Protein AF-A0A7S2M250-F1 (afdb_monomer_lite)

Sequence (179 aa):
SLFAYRSQRGALRALARVLCAAVVVDQVMPMPQECSPWLRVVTPVLNLLTGAFKHRFYPDDKLDAFFRRDRHYMLAVTPHGFFPWGVAMIIIDLLRQGYLPNFLGASVLGALPIAGRLLRLFGYRPATPGEVARCLQKPYPRNVTIIVPGGIKEMFCIRRDVELSAANTRRGFVRLPPG

Secondary structure (DSSP, 8-state):
-HHHHHHHHHHHHHHHHHHHHHHHHHHHSPPP-S--THHHHHHHHHHHHHTTS---PSSTT-HHHH--TTS-EEEE---GGGTTHHHHHHHHHHHHTT---EEEE-GGGGGSTTHHHHHHHTTEEE--HHHHHHHHTPPTTS-EEEE--S-HHHHTT-BTTB---GGGG-S-S--PPP-

Radius of gyration: 19.73 Å; chains: 1; bounding box: 47×40×70 Å

Structure (mmCIF, N/CA/C/O backbone):
data_AF-A0A7S2M250-F1
#
_entry.id   AF-A0A7S2M250-F1
#
loop_
_atom_site.group_PDB
_atom_site.id
_atom_site.type_symbol
_atom_site.label_atom_id
_atom_site.label_alt_id
_atom_site.label_comp_id
_atom_site.label_asym_id
_atom_site.label_entity_id
_atom_site.label_seq_id
_atom_site.pdbx_PDB_ins_code
_atom_site.Cartn_x
_atom_site.Cartn_y
_atom_site.Cartn_z
_atom_site.occupancy
_atom_site.B_iso_or_equiv
_atom_site.auth_seq_id
_atom_site.auth_comp_id
_atom_site.auth_asym_id
_atom_site.auth_atom_id
_atom_site.pdbx_PDB_model_num
ATOM 1 N N . SER A 1 1 ? 19.063 -10.988 -42.009 1.00 62.34 1 SER A N 1
ATOM 2 C CA . SER A 1 1 ? 20.339 -10.341 -42.387 1.00 62.34 1 SER A CA 1
ATOM 3 C C . SER A 1 1 ? 21.189 -10.094 -41.138 1.00 62.34 1 SER A C 1
ATOM 5 O O . SER A 1 1 ? 20.642 -9.770 -40.087 1.00 62.34 1 SER A O 1
ATOM 7 N N . LEU A 1 2 ? 22.520 -10.236 -41.224 1.00 64.81 2 LEU A N 1
ATOM 8 C CA . LEU A 1 2 ? 23.477 -9.973 -40.124 1.00 64.81 2 LEU A CA 1
ATOM 9 C C . LEU A 1 2 ? 23.349 -8.557 -39.520 1.00 64.81 2 LEU A C 1
ATOM 11 O O . LEU A 1 2 ? 23.659 -8.340 -38.349 1.00 64.81 2 LEU A O 1
ATOM 15 N N . PHE A 1 3 ? 22.844 -7.609 -40.311 1.00 63.31 3 PHE A N 1
ATOM 16 C CA . PHE A 1 3 ? 22.608 -6.221 -39.918 1.00 63.31 3 PHE A CA 1
ATOM 17 C C . PHE A 1 3 ? 21.444 -6.069 -38.920 1.00 63.31 3 PHE A C 1
ATOM 19 O O . PHE A 1 3 ? 21.599 -5.409 -37.894 1.00 63.31 3 PHE A O 1
ATOM 26 N N . ALA A 1 4 ? 20.317 -6.756 -39.153 1.00 61.72 4 ALA A N 1
ATOM 27 C CA . ALA A 1 4 ? 19.177 -6.766 -38.228 1.00 61.72 4 ALA A CA 1
ATOM 28 C C . ALA A 1 4 ? 19.551 -7.391 -36.872 1.00 61.72 4 ALA A C 1
ATOM 30 O O . ALA A 1 4 ? 19.176 -6.884 -35.817 1.00 61.72 4 ALA A O 1
ATOM 31 N N . TYR A 1 5 ? 20.386 -8.434 -36.896 1.00 67.00 5 TYR A N 1
ATOM 32 C CA . TYR A 1 5 ? 20.875 -9.105 -35.693 1.00 67.00 5 TYR A CA 1
ATOM 33 C C . TYR A 1 5 ? 21.840 -8.238 -34.861 1.00 67.00 5 TYR A C 1
ATOM 35 O O . TYR A 1 5 ? 21.749 -8.192 -33.632 1.00 67.00 5 TYR A O 1
ATOM 43 N N . ARG A 1 6 ? 22.755 -7.499 -35.511 1.00 67.12 6 ARG A N 1
ATOM 44 C CA . ARG A 1 6 ? 23.644 -6.536 -34.832 1.00 67.12 6 ARG A CA 1
ATOM 45 C C . ARG A 1 6 ? 22.872 -5.352 -34.242 1.00 67.12 6 ARG A C 1
ATOM 47 O O . ARG A 1 6 ? 23.166 -4.959 -33.114 1.00 67.12 6 ARG A O 1
ATOM 54 N N . SER A 1 7 ? 21.871 -4.838 -34.960 1.00 76.81 7 SER A N 1
ATOM 55 C CA . SER A 1 7 ? 20.992 -3.766 -34.476 1.00 76.81 7 SER A CA 1
ATOM 56 C C . SER A 1 7 ? 20.178 -4.199 -33.245 1.00 76.81 7 SER A C 1
ATOM 58 O O . SER A 1 7 ? 20.218 -3.525 -32.213 1.00 76.81 7 SER A O 1
ATOM 60 N N . GLN A 1 8 ? 19.565 -5.391 -33.275 1.00 78.50 8 GLN A N 1
ATOM 61 C CA . GLN A 1 8 ? 18.851 -5.957 -32.120 1.00 78.50 8 GLN A CA 1
ATOM 62 C C . GLN A 1 8 ? 19.754 -6.153 -30.893 1.00 78.50 8 GLN A C 1
ATOM 64 O O . GLN A 1 8 ? 19.354 -5.828 -29.776 1.00 78.50 8 GLN A O 1
ATOM 69 N N . ARG A 1 9 ? 20.999 -6.622 -31.070 1.00 83.56 9 ARG A N 1
ATOM 70 C CA . ARG A 1 9 ? 21.969 -6.728 -29.962 1.00 83.56 9 ARG A CA 1
ATOM 71 C C . ARG A 1 9 ? 22.341 -5.365 -29.369 1.00 83.56 9 ARG A C 1
ATOM 73 O O . ARG A 1 9 ? 22.537 -5.271 -28.159 1.00 83.56 9 ARG A O 1
ATOM 80 N N . GLY A 1 10 ? 22.449 -4.324 -30.196 1.00 85.06 10 GLY A N 1
ATOM 81 C CA . GLY A 1 10 ? 22.685 -2.951 -29.741 1.00 85.06 10 GLY A CA 1
ATOM 82 C C . GLY A 1 10 ? 21.533 -2.428 -28.880 1.00 85.06 10 GLY A C 1
ATOM 83 O O . GLY A 1 10 ? 21.767 -1.967 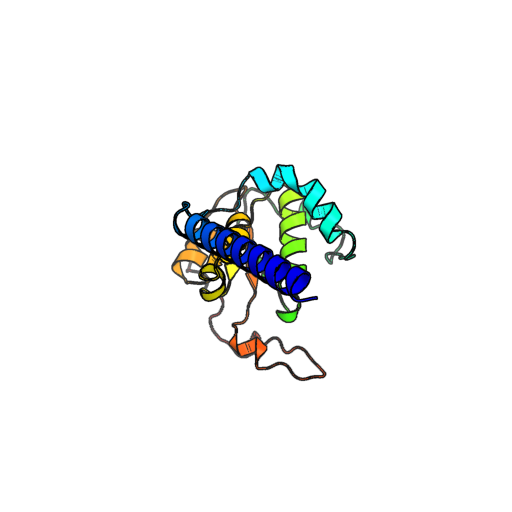-27.762 1.00 85.06 10 GLY A O 1
ATOM 84 N N . ALA A 1 11 ? 20.297 -2.596 -29.355 1.00 88.19 11 ALA A N 1
ATOM 85 C CA . ALA A 1 11 ? 19.087 -2.214 -28.628 1.00 88.19 11 ALA A CA 1
ATOM 86 C C . ALA A 1 11 ? 18.936 -2.973 -27.298 1.00 88.19 11 ALA A C 1
ATOM 88 O O . ALA A 1 11 ? 18.684 -2.357 -26.265 1.00 88.19 11 ALA A O 1
ATOM 89 N N . LEU A 1 12 ? 19.179 -4.289 -27.286 1.00 91.00 12 LEU A N 1
ATOM 90 C CA . LEU A 1 12 ? 19.136 -5.105 -26.065 1.00 91.00 12 LEU A CA 1
ATOM 91 C C . LEU A 1 12 ? 20.174 -4.662 -25.028 1.00 91.00 12 LEU A C 1
ATOM 93 O O . LEU A 1 12 ? 19.871 -4.596 -23.840 1.00 91.00 12 LEU A O 1
ATOM 97 N N . ARG A 1 13 ? 21.394 -4.320 -25.460 1.00 91.88 13 ARG A N 1
ATOM 98 C CA . ARG A 1 13 ? 22.438 -3.804 -24.559 1.00 91.88 13 ARG A CA 1
ATOM 99 C C . ARG A 1 13 ? 22.083 -2.432 -23.999 1.00 91.88 13 ARG A C 1
ATOM 101 O O . ARG A 1 13 ? 22.346 -2.179 -22.827 1.00 91.88 13 ARG A O 1
ATOM 108 N N . ALA A 1 14 ? 21.501 -1.556 -24.815 1.00 92.88 14 ALA A N 1
ATOM 109 C CA . ALA A 1 14 ? 21.019 -0.258 -24.356 1.00 92.88 14 ALA A CA 1
ATOM 110 C C . ALA A 1 14 ? 19.892 -0.425 -23.326 1.00 92.88 14 ALA A C 1
ATOM 112 O O . ALA A 1 14 ? 19.975 0.145 -22.242 1.00 92.88 14 ALA A O 1
ATOM 113 N N . LEU A 1 15 ? 18.909 -1.285 -23.611 1.00 93.00 15 LEU A N 1
ATOM 114 C CA . LEU A 1 15 ? 17.825 -1.612 -22.686 1.00 93.00 15 L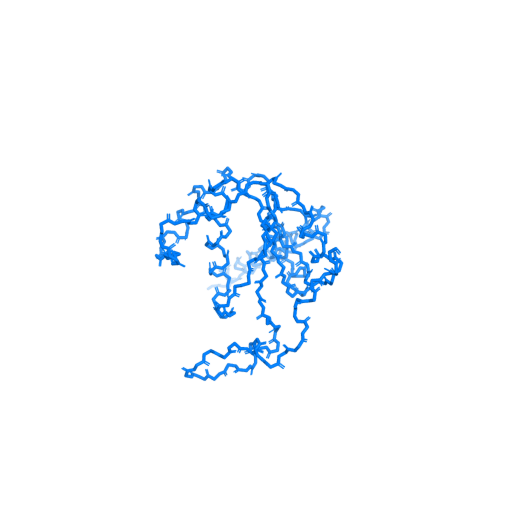EU A CA 1
ATOM 115 C C . LEU A 1 15 ? 18.359 -2.184 -21.367 1.00 93.00 15 LEU A C 1
ATOM 117 O O . LEU A 1 15 ? 17.972 -1.718 -20.300 1.00 93.00 15 LEU A O 1
ATOM 121 N N . ALA A 1 16 ? 19.291 -3.138 -21.425 1.00 92.56 16 ALA A N 1
ATOM 122 C CA . ALA A 1 16 ? 19.908 -3.711 -20.232 1.00 92.56 16 ALA A CA 1
ATOM 123 C C . ALA A 1 16 ? 20.610 -2.640 -19.381 1.00 92.56 16 ALA A C 1
ATOM 125 O O . ALA A 1 16 ? 20.427 -2.609 -18.169 1.00 92.56 16 ALA A O 1
ATOM 126 N N . ARG A 1 17 ? 21.354 -1.715 -20.005 1.00 94.06 17 ARG A N 1
ATOM 127 C CA . ARG A 1 17 ? 21.993 -0.593 -19.294 1.00 94.06 17 ARG A CA 1
ATOM 128 C C . ARG A 1 17 ? 20.971 0.317 -18.623 1.00 94.06 17 ARG A C 1
ATOM 130 O O . ARG A 1 17 ? 21.185 0.694 -17.477 1.00 94.06 17 ARG A O 1
ATOM 137 N N . VAL A 1 18 ? 19.872 0.640 -19.306 1.00 94.31 18 VAL A N 1
ATOM 138 C CA . VAL A 1 18 ? 18.787 1.456 -18.743 1.00 94.31 18 VAL A CA 1
ATOM 139 C C . VAL A 1 18 ? 18.151 0.757 -17.542 1.00 94.31 18 VAL A C 1
ATOM 141 O O . VAL A 1 18 ? 17.993 1.379 -16.496 1.00 94.31 18 VAL A O 1
ATOM 144 N N . LEU A 1 19 ? 17.848 -0.539 -17.650 1.00 91.19 19 LEU A N 1
ATOM 145 C CA . LEU A 1 19 ? 17.275 -1.315 -16.547 1.00 91.19 19 LEU A CA 1
ATOM 146 C C . LEU A 1 19 ? 18.241 -1.416 -15.358 1.00 91.19 19 LEU A C 1
ATOM 148 O O . LEU A 1 19 ? 17.833 -1.185 -14.223 1.00 91.19 19 LEU A O 1
ATOM 152 N N . CYS A 1 20 ? 19.526 -1.689 -15.599 1.00 92.38 20 CYS A N 1
ATOM 153 C CA . CYS A 1 20 ? 20.539 -1.705 -14.542 1.00 92.38 20 CYS A CA 1
ATOM 154 C C . CYS A 1 20 ? 20.683 -0.334 -13.873 1.00 92.38 20 CYS A C 1
ATOM 156 O O . CYS A 1 20 ? 20.723 -0.260 -12.648 1.00 92.38 20 CYS A O 1
ATOM 158 N N . ALA A 1 21 ? 20.720 0.750 -14.653 1.00 92.62 21 ALA A N 1
ATOM 159 C CA . ALA A 1 21 ? 20.772 2.104 -14.115 1.00 92.62 21 ALA A CA 1
ATOM 160 C C . ALA A 1 21 ? 19.533 2.418 -13.265 1.00 92.62 21 ALA A C 1
ATOM 162 O O . ALA A 1 21 ? 19.672 2.960 -12.173 1.00 92.62 21 ALA A O 1
ATOM 163 N N . ALA A 1 22 ? 18.339 2.015 -13.710 1.00 89.81 22 ALA A N 1
ATOM 164 C CA . ALA A 1 22 ? 17.104 2.184 -12.950 1.00 89.81 22 ALA A CA 1
ATOM 165 C C . ALA A 1 22 ? 17.144 1.439 -11.606 1.00 89.81 22 ALA A C 1
ATOM 167 O O . ALA A 1 22 ? 16.752 2.003 -10.588 1.00 89.81 22 ALA A O 1
ATOM 168 N N . VAL A 1 23 ? 17.674 0.210 -11.580 1.00 89.81 23 VAL A N 1
ATOM 169 C CA . VAL A 1 23 ? 17.878 -0.551 -10.335 1.00 89.81 23 VAL A CA 1
ATOM 170 C C . VAL A 1 23 ? 18.888 0.145 -9.422 1.00 89.81 23 VAL A C 1
ATOM 172 O O . VAL A 1 23 ? 18.629 0.284 -8.233 1.00 89.81 23 VAL A O 1
ATOM 175 N N . VAL A 1 24 ? 20.016 0.631 -9.948 1.00 91.12 24 VAL A N 1
ATOM 176 C CA . VAL A 1 24 ? 21.017 1.352 -9.140 1.00 91.12 24 VAL A CA 1
ATOM 177 C C . VAL A 1 24 ? 20.421 2.625 -8.539 1.00 91.12 24 VAL A C 1
ATOM 179 O O . VAL A 1 24 ? 20.552 2.856 -7.339 1.00 91.12 24 VAL A O 1
ATOM 182 N N . VAL A 1 25 ? 19.715 3.423 -9.343 1.00 90.62 25 VAL A N 1
ATOM 183 C CA . VAL A 1 25 ? 19.016 4.627 -8.873 1.00 90.62 25 VAL A CA 1
ATOM 184 C C . VAL A 1 25 ? 17.991 4.270 -7.794 1.00 90.62 25 VAL A C 1
ATOM 186 O O . VAL A 1 25 ? 17.944 4.927 -6.756 1.00 90.62 25 VAL A O 1
ATOM 189 N N . ASP A 1 26 ? 17.216 3.201 -7.986 1.00 87.81 26 ASP A N 1
ATOM 190 C CA . ASP A 1 26 ? 16.280 2.690 -6.983 1.00 87.81 26 ASP A CA 1
ATOM 191 C C . ASP A 1 26 ? 16.974 2.313 -5.666 1.00 87.81 26 ASP A C 1
ATOM 193 O O . ASP A 1 26 ? 16.426 2.595 -4.607 1.00 87.81 26 ASP A O 1
ATOM 197 N N . GLN A 1 27 ? 18.173 1.732 -5.690 1.00 86.19 27 GLN A N 1
ATOM 198 C CA . GLN A 1 27 ? 18.890 1.363 -4.462 1.00 86.19 27 GLN A CA 1
ATOM 199 C C . GLN A 1 27 ? 19.512 2.565 -3.735 1.00 86.19 27 GLN A C 1
ATOM 201 O O . GLN A 1 27 ? 19.625 2.544 -2.511 1.00 86.19 27 GLN A O 1
ATOM 206 N N . VAL A 1 28 ? 19.894 3.617 -4.464 1.00 89.50 28 VAL A N 1
ATOM 207 C CA . VAL A 1 28 ? 20.529 4.815 -3.885 1.00 89.50 28 VAL A CA 1
ATOM 208 C C . VAL A 1 28 ? 19.495 5.824 -3.377 1.00 89.50 28 VAL A C 1
ATOM 210 O O . VAL A 1 28 ? 19.751 6.548 -2.416 1.00 89.50 28 VAL A O 1
ATOM 213 N N . MET A 1 29 ? 18.311 5.888 -3.992 1.00 88.06 29 MET A N 1
ATOM 214 C CA . MET A 1 29 ? 17.284 6.837 -3.571 1.00 88.06 29 MET A CA 1
ATOM 215 C C . MET A 1 29 ? 16.737 6.517 -2.171 1.00 88.06 29 MET A C 1
ATOM 217 O O . MET A 1 29 ? 16.467 5.353 -1.855 1.00 88.06 29 MET A O 1
ATOM 221 N N . PRO A 1 30 ? 16.453 7.535 -1.337 1.00 87.19 30 PRO A N 1
ATOM 222 C CA . PRO A 1 30 ? 15.870 7.320 -0.020 1.00 87.19 30 PRO A CA 1
ATOM 223 C C . PRO A 1 30 ? 14.528 6.602 -0.151 1.00 87.19 30 PRO A C 1
ATOM 225 O O . PRO A 1 30 ? 13.669 6.960 -0.959 1.00 87.19 30 PRO A O 1
ATOM 228 N N . MET A 1 31 ? 14.366 5.526 0.608 1.00 86.12 31 MET A N 1
ATOM 229 C CA . MET A 1 31 ? 13.189 4.674 0.540 1.00 86.12 31 MET A CA 1
ATOM 230 C C . MET A 1 31 ? 12.005 5.339 1.267 1.00 86.12 31 MET A C 1
ATOM 232 O O . MET A 1 31 ? 12.174 5.755 2.418 1.00 86.12 31 MET A O 1
ATOM 236 N N . PRO A 1 32 ? 10.804 5.417 0.657 1.00 87.38 32 PRO A N 1
ATOM 237 C CA . PRO A 1 32 ? 9.627 5.927 1.339 1.00 87.38 32 PRO A CA 1
ATOM 238 C C . PRO A 1 32 ? 9.382 5.157 2.632 1.00 87.38 32 PRO A C 1
ATOM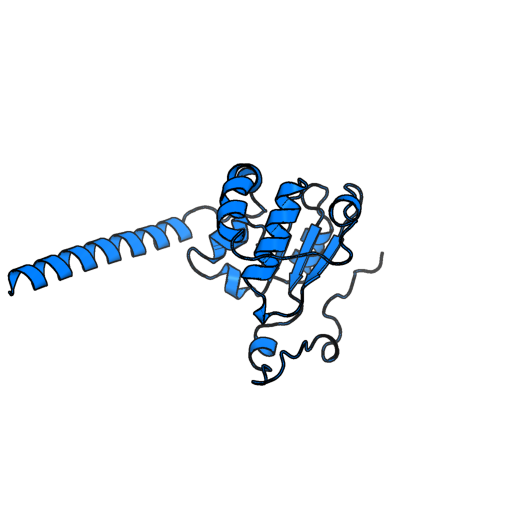 240 O O . PRO A 1 32 ? 9.464 3.927 2.689 1.00 87.38 32 PRO A O 1
ATOM 243 N N . GLN A 1 33 ? 9.100 5.908 3.684 1.00 87.31 33 GLN A N 1
ATOM 244 C CA . GLN A 1 33 ? 8.775 5.358 4.991 1.00 87.31 33 GLN A CA 1
ATOM 245 C C . GLN A 1 33 ? 7.260 5.277 5.190 1.00 87.31 33 GLN A C 1
ATOM 247 O O . GLN A 1 33 ? 6.769 4.462 5.964 1.00 87.31 33 GLN A O 1
ATOM 252 N N . GLU A 1 34 ? 6.483 6.108 4.517 1.00 90.50 34 GLU A N 1
ATOM 253 C CA . GLU A 1 34 ? 5.046 6.180 4.737 1.00 90.50 34 GLU A CA 1
ATOM 254 C C . GLU A 1 34 ? 4.311 6.258 3.416 1.00 90.50 34 GLU A C 1
ATOM 256 O O . GLU A 1 34 ? 4.899 6.616 2.394 1.00 90.50 34 GLU A O 1
ATOM 261 N N . CYS A 1 35 ? 3.008 5.974 3.470 1.00 91.38 35 CYS A N 1
ATOM 262 C CA . CYS A 1 35 ? 2.138 6.204 2.335 1.00 91.38 35 CYS A CA 1
ATOM 263 C C . CYS A 1 35 ? 2.267 7.667 1.894 1.00 91.38 35 CYS A C 1
ATOM 265 O O . CYS A 1 35 ? 2.078 8.598 2.694 1.00 91.38 35 CYS A O 1
ATOM 267 N N . SER A 1 36 ? 2.639 7.849 0.630 1.00 91.75 36 SER A N 1
ATOM 268 C CA . SER A 1 36 ? 2.934 9.160 0.070 1.00 91.75 36 SER A CA 1
ATOM 269 C C . SER A 1 36 ? 1.639 9.959 -0.096 1.00 91.75 36 SER A C 1
ATOM 271 O O . SER A 1 36 ? 0.701 9.456 -0.718 1.00 91.75 36 SER A O 1
ATOM 273 N N . PRO A 1 37 ? 1.563 11.212 0.391 1.00 90.00 37 PRO A N 1
ATOM 274 C CA . PRO A 1 37 ? 0.403 12.073 0.160 1.00 90.00 37 PRO A CA 1
ATOM 275 C C . PRO A 1 37 ? 0.104 12.297 -1.329 1.00 90.00 37 PRO A C 1
ATOM 277 O O . PRO A 1 37 ? -1.057 12.453 -1.701 1.00 90.00 37 PRO A O 1
ATOM 280 N N . TRP A 1 38 ? 1.134 12.242 -2.185 1.00 89.12 38 TRP A N 1
ATOM 281 C CA . TRP A 1 38 ? 1.003 12.354 -3.641 1.00 89.12 38 TRP A CA 1
ATOM 282 C C . TRP A 1 38 ? 0.075 11.293 -4.241 1.00 89.12 38 TRP A C 1
ATOM 284 O O . TRP A 1 38 ? -0.583 11.549 -5.248 1.00 89.12 38 TRP A O 1
ATOM 294 N N . LEU A 1 39 ? -0.052 10.125 -3.597 1.00 87.75 39 LEU A N 1
ATOM 295 C CA . LEU A 1 39 ? -0.949 9.072 -4.070 1.00 87.75 39 LEU A CA 1
ATOM 296 C C . LEU A 1 39 ? -2.409 9.519 -4.158 1.00 87.75 39 LEU A C 1
ATOM 298 O O . LEU A 1 39 ? -3.130 9.038 -5.028 1.00 87.75 39 LEU A O 1
ATOM 302 N N . ARG A 1 40 ? -2.836 10.486 -3.336 1.00 84.56 40 ARG A N 1
ATOM 303 C CA . ARG A 1 40 ? -4.183 11.073 -3.429 1.00 84.56 40 ARG A CA 1
ATOM 304 C C . ARG A 1 40 ? -4.400 11.821 -4.737 1.00 84.56 40 ARG A C 1
ATOM 306 O O . ARG A 1 40 ? -5.468 11.728 -5.327 1.00 84.56 40 ARG A O 1
ATOM 313 N N . VAL A 1 41 ? -3.373 12.524 -5.208 1.00 87.06 41 VAL A N 1
ATOM 314 C CA . VAL A 1 41 ? -3.436 13.304 -6.450 1.00 87.06 41 VAL A CA 1
ATOM 315 C C . VAL A 1 41 ? -3.535 12.377 -7.658 1.00 87.06 41 VAL A C 1
ATOM 317 O O . VAL A 1 41 ? -4.307 12.638 -8.573 1.00 87.06 41 VAL A O 1
ATOM 320 N N . VAL A 1 42 ? -2.814 11.253 -7.640 1.00 87.06 42 VAL A N 1
ATOM 321 C CA . VAL A 1 42 ? -2.862 10.258 -8.726 1.00 87.06 42 VAL A CA 1
ATOM 322 C C . VAL A 1 42 ? -3.992 9.236 -8.573 1.00 87.06 42 VAL A C 1
ATOM 324 O O . VAL A 1 42 ? -4.172 8.395 -9.450 1.00 87.06 42 VAL A O 1
ATOM 327 N N . THR A 1 43 ? -4.790 9.309 -7.503 1.00 84.94 43 THR A N 1
ATOM 328 C CA . THR A 1 43 ? -5.904 8.378 -7.253 1.00 84.94 43 THR A CA 1
ATOM 329 C C . THR A 1 43 ? -6.895 8.286 -8.423 1.00 84.94 43 THR A C 1
ATOM 331 O O . THR A 1 43 ? -7.270 7.166 -8.755 1.00 84.94 43 THR A O 1
ATOM 334 N N . PRO A 1 44 ? -7.277 9.372 -9.130 1.00 84.38 44 PRO A N 1
ATOM 335 C CA . PRO A 1 44 ? -8.133 9.263 -10.316 1.00 84.38 44 PRO A CA 1
ATOM 336 C C . PRO A 1 44 ? -7.534 8.388 -11.428 1.00 84.38 44 PRO A C 1
ATOM 338 O O . PRO A 1 44 ? -8.252 7.633 -12.077 1.00 84.38 44 PRO A O 1
ATOM 341 N N . VAL A 1 45 ? -6.211 8.435 -11.612 1.00 85.19 45 VAL A N 1
ATOM 342 C CA . VAL A 1 45 ? -5.500 7.591 -12.586 1.00 85.19 45 VAL A CA 1
ATOM 343 C C . VAL A 1 45 ? -5.467 6.140 -12.110 1.00 85.19 45 VAL A C 1
ATOM 345 O O . VAL A 1 45 ? -5.734 5.227 -12.887 1.00 85.19 45 VAL A O 1
ATOM 348 N N . LEU A 1 46 ? -5.200 5.913 -10.820 1.00 82.19 46 LEU A N 1
ATOM 349 C CA . LEU A 1 46 ? -5.234 4.572 -10.226 1.00 82.19 46 LEU A CA 1
ATOM 350 C C . LEU A 1 46 ? -6.633 3.940 -10.312 1.00 82.19 46 LEU A C 1
ATOM 352 O O . LEU A 1 46 ? -6.750 2.748 -10.593 1.00 82.19 46 LEU A O 1
ATOM 356 N N . ASN A 1 47 ? -7.690 4.739 -10.140 1.00 77.69 47 ASN A N 1
ATOM 357 C CA . ASN A 1 47 ? -9.079 4.318 -10.331 1.00 77.69 47 ASN A CA 1
ATOM 358 C C . ASN A 1 47 ? -9.348 3.891 -11.773 1.00 77.69 47 ASN A C 1
ATOM 360 O O . ASN A 1 47 ? -10.004 2.882 -11.990 1.00 77.69 47 ASN A O 1
ATOM 364 N N . LEU A 1 48 ? -8.828 4.620 -12.763 1.00 80.75 48 LEU A N 1
ATOM 365 C CA . LEU A 1 48 ? -8.979 4.237 -14.167 1.00 80.75 48 LEU A CA 1
ATOM 366 C C . LEU A 1 48 ? -8.327 2.873 -14.443 1.00 80.75 48 LEU A C 1
ATOM 368 O O . LEU A 1 48 ? -8.918 2.025 -15.105 1.00 80.75 48 LEU A O 1
ATOM 372 N N . LEU A 1 49 ? -7.130 2.647 -13.892 1.00 76.00 49 LEU A N 1
ATOM 373 C CA . LEU A 1 49 ? -6.394 1.390 -14.054 1.00 76.00 49 LEU A CA 1
ATOM 374 C C . LEU A 1 49 ? -7.077 0.208 -13.355 1.00 76.00 49 LEU A C 1
ATOM 376 O O . LEU A 1 49 ? -6.992 -0.922 -13.828 1.00 76.00 49 LEU A O 1
ATOM 380 N N . THR A 1 50 ? -7.750 0.461 -12.233 1.00 71.69 50 THR A N 1
ATOM 381 C CA . THR A 1 50 ? -8.430 -0.577 -11.445 1.00 71.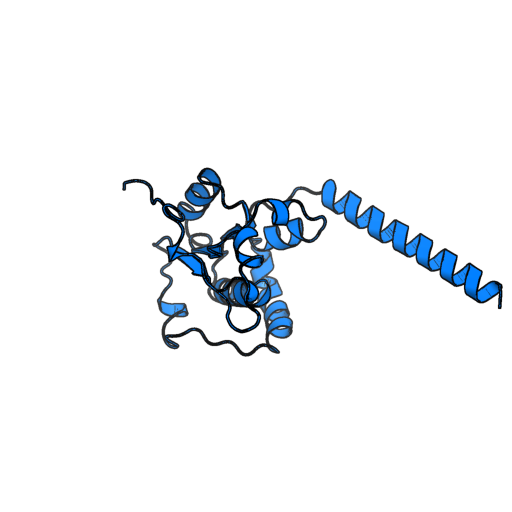69 50 THR A CA 1
ATOM 382 C C . THR A 1 50 ? -9.911 -0.730 -11.772 1.00 71.69 50 THR A C 1
ATOM 384 O O . THR A 1 50 ? -10.483 -1.762 -11.445 1.00 71.69 50 THR A O 1
ATOM 387 N N . GLY A 1 51 ? -10.518 0.215 -12.495 1.00 66.44 51 GLY A N 1
ATOM 388 C CA . GLY A 1 51 ? -11.939 0.211 -12.857 1.00 66.44 51 GLY A CA 1
ATOM 389 C C . GLY A 1 51 ? -12.370 -0.945 -13.765 1.00 66.44 51 GLY A C 1
ATOM 390 O O . GLY A 1 51 ? -13.563 -1.215 -13.886 1.00 66.44 51 GLY A O 1
ATOM 391 N N . ALA A 1 52 ? -11.417 -1.668 -14.363 1.00 69.00 52 ALA A N 1
ATOM 392 C CA . ALA A 1 52 ? -11.681 -2.935 -15.046 1.00 69.00 52 ALA A CA 1
ATOM 393 C C . ALA A 1 52 ? -12.133 -4.047 -14.077 1.00 69.00 52 ALA A C 1
ATOM 395 O O . ALA A 1 52 ? -12.842 -4.972 -14.475 1.00 69.00 52 ALA A O 1
ATOM 396 N N . PHE A 1 53 ? -11.755 -3.951 -12.803 1.00 70.25 53 PHE A N 1
ATOM 397 C CA . PHE A 1 53 ? -12.127 -4.890 -11.757 1.00 70.25 53 PHE A CA 1
ATOM 398 C C . PHE A 1 53 ? -13.289 -4.296 -10.961 1.00 70.25 53 PHE A C 1
ATOM 400 O O . PHE A 1 53 ? -13.128 -3.330 -10.222 1.00 70.25 53 PHE A O 1
ATOM 407 N N . LYS A 1 54 ? -14.488 -4.860 -11.119 1.00 70.31 54 LYS A N 1
ATOM 408 C CA . LYS A 1 54 ? -15.639 -4.474 -10.296 1.00 70.31 54 LYS A CA 1
ATOM 409 C C . LYS A 1 54 ? -15.512 -5.149 -8.932 1.00 70.31 54 LYS A C 1
ATOM 411 O O . LYS A 1 54 ? -15.634 -6.368 -8.847 1.00 70.31 54 LYS A O 1
ATOM 416 N N . HIS A 1 55 ? -15.290 -4.372 -7.878 1.00 73.00 55 HIS A N 1
ATOM 417 C CA . HIS A 1 55 ? -15.366 -4.832 -6.492 1.00 73.00 55 HIS A CA 1
ATOM 418 C C . HIS A 1 55 ? -16.498 -4.133 -5.752 1.00 73.00 55 HIS A C 1
ATOM 420 O O . HIS A 1 55 ? -17.014 -3.096 -6.171 1.00 73.00 55 HIS A O 1
ATOM 426 N N . ARG A 1 56 ? -16.897 -4.739 -4.639 1.00 71.56 56 ARG A N 1
ATOM 427 C CA . ARG A 1 56 ? -17.944 -4.234 -3.766 1.00 71.56 56 ARG A CA 1
ATOM 428 C C . ARG A 1 56 ? -17.587 -4.615 -2.334 1.00 71.56 56 ARG A C 1
ATOM 430 O O . ARG A 1 56 ? -17.223 -5.762 -2.081 1.00 71.56 56 ARG A O 1
ATOM 437 N N . PHE A 1 57 ? -17.638 -3.653 -1.420 1.00 70.94 57 PHE A N 1
ATOM 438 C CA . PHE A 1 57 ? -17.401 -3.907 -0.004 1.00 70.94 57 PHE A CA 1
ATOM 439 C C . PHE A 1 57 ? -18.718 -4.206 0.684 1.00 70.94 57 PHE A C 1
ATOM 441 O O . PHE A 1 57 ? -19.596 -3.362 0.681 1.00 70.94 57 PHE A O 1
ATOM 448 N N . TYR A 1 58 ? -18.839 -5.378 1.298 1.00 67.25 58 TYR A N 1
ATOM 449 C CA . TYR A 1 58 ? -20.034 -5.741 2.048 1.00 67.25 58 TYR A CA 1
ATOM 450 C C . TYR A 1 58 ? -19.799 -5.582 3.561 1.00 67.25 58 TYR A C 1
ATOM 452 O O . TYR A 1 58 ? -18.763 -6.044 4.052 1.00 67.25 58 TYR A O 1
ATOM 460 N N . PRO A 1 59 ? -20.745 -4.998 4.321 1.00 64.81 59 PRO A N 1
ATOM 461 C CA . PRO A 1 59 ? -21.998 -4.387 3.864 1.00 64.81 59 PRO A CA 1
ATOM 462 C C . PRO A 1 59 ? -21.781 -3.039 3.148 1.00 64.81 59 PRO A C 1
ATOM 464 O O . PRO A 1 59 ? -20.926 -2.241 3.533 1.00 64.81 59 PRO A O 1
ATOM 467 N N . ASP A 1 60 ? -22.583 -2.815 2.107 1.00 60.62 60 ASP A N 1
ATOM 468 C CA . ASP A 1 60 ? -22.392 -1.824 1.033 1.00 60.62 60 ASP A CA 1
ATOM 469 C C . ASP A 1 60 ? -22.481 -0.362 1.432 1.00 60.62 60 ASP A C 1
ATOM 471 O O . ASP A 1 60 ? -21.973 0.529 0.756 1.00 60.62 60 ASP A O 1
ATOM 475 N N . ASP A 1 61 ? -23.149 -0.114 2.538 1.00 53.62 61 ASP A N 1
ATOM 476 C CA . ASP A 1 61 ? -23.699 1.185 2.871 1.00 53.62 61 ASP A CA 1
ATOM 477 C C . ASP A 1 61 ? -22.815 1.959 3.857 1.00 53.62 61 ASP A C 1
ATOM 479 O O . ASP A 1 61 ? -23.199 3.036 4.312 1.00 53.62 61 ASP A O 1
ATOM 483 N N . LYS A 1 62 ? -21.635 1.430 4.227 1.00 56.28 62 LYS A N 1
ATOM 484 C CA . LYS A 1 62 ? -20.921 1.957 5.398 1.00 56.28 62 LYS A CA 1
ATOM 485 C C . LYS A 1 62 ? -19.418 2.115 5.312 1.00 56.28 62 LYS A C 1
ATOM 487 O O . LYS A 1 62 ? -18.906 2.615 6.296 1.00 56.28 62 LYS A O 1
ATOM 492 N N . LEU A 1 63 ? -18.676 1.793 4.247 1.00 58.28 63 LEU A N 1
ATOM 493 C CA . LEU A 1 63 ? -17.208 1.952 4.346 1.00 58.28 63 LEU A CA 1
ATOM 494 C C . LEU A 1 63 ? -16.793 3.409 4.634 1.00 58.28 63 LEU A C 1
ATOM 496 O O . LEU A 1 63 ? -15.990 3.647 5.534 1.00 58.28 63 LEU A O 1
ATOM 500 N N . ASP A 1 64 ? -17.438 4.367 3.962 1.00 61.97 64 ASP A N 1
ATOM 501 C CA . ASP A 1 64 ? -17.243 5.808 4.185 1.00 61.97 64 ASP A CA 1
ATOM 502 C C . ASP A 1 64 ? -17.679 6.259 5.596 1.00 61.97 64 ASP A C 1
ATOM 504 O O . ASP A 1 64 ? -17.156 7.232 6.133 1.00 61.97 64 ASP A O 1
ATOM 508 N N . ALA A 1 65 ? -18.624 5.541 6.216 1.00 65.38 65 ALA A N 1
ATOM 509 C CA . ALA A 1 65 ? -19.126 5.802 7.568 1.00 65.38 65 ALA A CA 1
ATOM 510 C C . ALA A 1 65 ? -18.434 4.954 8.657 1.00 65.38 65 ALA A C 1
ATOM 512 O O . ALA A 1 65 ? -18.603 5.205 9.852 1.00 65.38 65 ALA A O 1
ATOM 513 N N . PHE A 1 66 ? -17.685 3.924 8.265 1.00 75.81 66 PHE A N 1
ATOM 514 C CA . PHE A 1 66 ? -17.114 2.920 9.157 1.00 75.81 66 PHE A CA 1
ATOM 515 C C . PHE A 1 66 ? -15.826 3.437 9.785 1.00 75.81 66 PHE A C 1
ATOM 517 O O . PHE A 1 66 ? -15.591 3.265 10.988 1.00 75.81 66 PHE A O 1
ATOM 524 N N . PHE A 1 67 ? -14.999 4.102 8.977 1.00 83.62 67 PHE A N 1
ATOM 525 C CA . PHE A 1 67 ? -13.768 4.704 9.453 1.00 83.62 67 PHE A CA 1
ATOM 526 C C . PHE A 1 67 ? -14.043 6.074 10.060 1.00 83.62 67 PHE A C 1
ATOM 528 O O . PHE A 1 67 ? -14.414 7.036 9.395 1.00 83.62 67 PHE A O 1
ATOM 535 N N . ARG A 1 68 ? -13.797 6.179 11.361 1.00 88.25 68 ARG A N 1
ATOM 536 C CA . ARG A 1 68 ? -13.749 7.451 12.069 1.00 88.25 68 ARG A CA 1
ATOM 537 C C . ARG A 1 68 ? -12.312 7.954 12.112 1.00 88.25 68 ARG A C 1
ATOM 539 O O . ARG A 1 68 ? -11.358 7.177 12.136 1.00 88.25 68 ARG A O 1
ATOM 546 N N . ARG A 1 69 ? -12.126 9.271 12.113 1.00 92.06 69 ARG A N 1
ATOM 547 C CA . ARG A 1 69 ? -10.782 9.878 12.127 1.00 92.06 69 ARG A CA 1
ATOM 548 C C . ARG A 1 69 ? -10.117 9.840 13.509 1.00 92.06 69 ARG A C 1
ATOM 550 O O . ARG A 1 69 ? -8.903 9.965 13.594 1.00 92.06 69 ARG A O 1
ATOM 557 N N . ASP A 1 70 ? -10.897 9.633 14.568 1.00 91.56 70 ASP A N 1
ATOM 558 C CA . ASP A 1 70 ? -10.468 9.596 15.972 1.00 91.56 70 ASP A CA 1
ATOM 559 C C . ASP A 1 70 ? -10.170 8.178 16.497 1.00 91.56 70 ASP A C 1
ATOM 561 O O . ASP A 1 70 ? -9.938 7.998 17.689 1.00 91.56 70 ASP A O 1
ATOM 565 N N . ARG A 1 71 ? -10.195 7.154 15.633 1.00 91.12 71 ARG A N 1
ATOM 566 C CA . ARG A 1 71 ? -9.966 5.750 16.017 1.00 91.12 71 ARG A CA 1
ATOM 567 C C . ARG A 1 71 ? -8.886 5.094 15.173 1.00 91.12 71 ARG A C 1
ATOM 569 O O . ARG A 1 71 ? -8.711 5.450 14.015 1.00 91.12 71 ARG A O 1
ATOM 576 N N . HIS A 1 72 ? -8.201 4.106 15.736 1.00 92.56 72 HIS A N 1
ATOM 577 C CA . HIS A 1 72 ? -7.221 3.294 15.018 1.00 92.56 72 HIS A CA 1
ATOM 578 C C . HIS A 1 72 ? -7.861 1.988 14.542 1.00 92.56 72 HIS A C 1
ATOM 580 O O . HIS A 1 72 ? -8.610 1.355 15.285 1.00 92.56 72 HIS A O 1
ATOM 586 N N . TYR A 1 73 ? -7.561 1.586 13.308 1.00 92.19 73 TYR A N 1
ATOM 587 C CA . TYR A 1 73 ? -8.151 0.415 12.664 1.00 92.19 73 TYR A CA 1
ATOM 588 C C . TYR A 1 73 ? -7.076 -0.549 12.172 1.00 92.19 73 TYR A C 1
ATOM 590 O O . TYR A 1 73 ? -6.085 -0.139 11.563 1.00 92.19 73 TYR A O 1
ATOM 598 N N . MET A 1 74 ? -7.323 -1.843 12.378 1.00 91.69 74 MET A N 1
ATOM 599 C CA . MET A 1 74 ? -6.551 -2.936 11.794 1.00 91.69 74 MET A CA 1
ATOM 600 C C . MET A 1 74 ? -7.460 -3.766 10.888 1.00 91.69 74 MET A C 1
ATOM 602 O O . MET A 1 74 ? -8.397 -4.401 11.364 1.00 91.69 74 MET A O 1
ATOM 606 N N . LEU A 1 75 ? -7.191 -3.749 9.586 1.00 88.50 75 LEU A N 1
ATOM 607 C CA . LEU A 1 75 ? -7.932 -4.502 8.580 1.00 88.50 75 LEU A CA 1
ATOM 608 C C . LEU A 1 75 ? -7.175 -5.783 8.258 1.00 88.50 75 LEU A C 1
ATOM 610 O O . LEU A 1 75 ? -6.104 -5.731 7.661 1.00 88.50 75 LEU A O 1
ATOM 614 N N . ALA A 1 76 ? -7.728 -6.925 8.647 1.00 85.25 76 ALA A N 1
ATOM 615 C CA . ALA A 1 76 ? -7.188 -8.230 8.296 1.00 85.25 76 ALA A CA 1
ATOM 616 C C . ALA A 1 76 ? -7.845 -8.725 6.998 1.00 85.25 76 ALA A C 1
ATOM 618 O O . ALA A 1 76 ? -9.037 -9.022 6.985 1.00 85.25 76 ALA A O 1
ATOM 619 N N . VAL A 1 77 ? -7.080 -8.782 5.906 1.00 80.44 77 VAL A N 1
ATOM 620 C CA . VAL A 1 77 ? -7.591 -9.061 4.554 1.00 80.44 77 VAL A CA 1
ATOM 621 C C . VAL A 1 77 ? -7.192 -10.460 4.096 1.00 80.44 77 VAL A C 1
ATOM 623 O O . VAL A 1 77 ? -6.014 -10.759 3.927 1.00 80.44 77 VAL A O 1
ATOM 626 N N . THR A 1 78 ? -8.187 -11.307 3.863 1.00 76.44 78 THR A N 1
ATOM 627 C CA . THR A 1 78 ? -8.046 -12.690 3.391 1.00 76.44 78 THR A CA 1
ATOM 628 C C . THR A 1 78 ? -9.051 -12.907 2.244 1.00 76.44 78 THR A C 1
ATOM 630 O O . THR A 1 78 ? -10.108 -12.271 2.264 1.00 76.44 78 THR A O 1
ATOM 633 N N . PRO A 1 79 ? -8.757 -13.748 1.238 1.00 67.25 79 PRO A N 1
ATOM 634 C CA . PRO A 1 79 ? -7.608 -14.643 1.143 1.00 67.25 79 PRO A CA 1
ATOM 635 C C . PRO A 1 79 ? -6.408 -14.030 0.390 1.00 67.25 79 PRO A C 1
ATOM 637 O O . PRO A 1 79 ? -6.471 -12.908 -0.112 1.00 67.25 79 PRO A O 1
ATOM 640 N N . HIS A 1 80 ? -5.271 -14.726 0.374 1.00 64.25 80 HIS A N 1
ATOM 641 C CA . HIS A 1 80 ? -3.959 -14.161 0.007 1.00 64.25 80 HIS A CA 1
ATOM 642 C C . HIS A 1 80 ? -3.685 -14.191 -1.480 1.00 64.25 80 HIS A C 1
ATOM 644 O O . HIS A 1 80 ? -2.960 -13.337 -1.983 1.00 64.25 80 HIS A O 1
ATOM 650 N N . GLY A 1 81 ? -4.294 -15.138 -2.185 1.00 59.34 81 GLY A N 1
ATOM 651 C CA . GLY A 1 81 ? -4.347 -15.202 -3.639 1.00 59.34 81 GLY A CA 1
ATOM 652 C C . GLY A 1 81 ? -5.048 -13.991 -4.250 1.00 59.34 81 GLY A C 1
ATOM 653 O O . GLY A 1 81 ? -4.872 -13.708 -5.431 1.00 59.34 81 GLY A O 1
ATOM 654 N N . PHE A 1 82 ? -5.772 -13.216 -3.435 1.00 61.12 82 PHE A N 1
ATOM 655 C CA . PHE A 1 82 ? -6.332 -11.925 -3.818 1.00 61.12 82 PHE A CA 1
ATOM 656 C C . PHE A 1 82 ? -5.289 -10.784 -3.800 1.00 61.12 82 PHE A C 1
ATOM 658 O O . PHE A 1 82 ? -5.577 -9.677 -4.253 1.00 61.12 82 PHE A O 1
ATOM 665 N N . PHE A 1 83 ? -4.060 -11.020 -3.324 1.00 64.75 83 PHE A N 1
ATOM 666 C CA . PHE A 1 83 ? -2.933 -10.090 -3.447 1.00 64.75 83 PHE A CA 1
ATOM 667 C C . PHE A 1 83 ? -2.270 -10.237 -4.831 1.00 64.75 83 PHE A C 1
ATOM 669 O O . PHE A 1 83 ? -1.975 -11.358 -5.242 1.00 64.75 83 PHE A O 1
ATOM 676 N N . PRO A 1 84 ? -1.985 -9.143 -5.566 1.00 65.56 84 PRO A N 1
ATOM 677 C CA . PRO A 1 84 ? -1.983 -7.740 -5.132 1.00 65.56 84 PRO A CA 1
ATOM 678 C C . PRO A 1 84 ? -3.304 -6.983 -5.335 1.00 65.56 84 PRO A C 1
ATOM 680 O O . PRO A 1 84 ? -3.482 -5.914 -4.752 1.00 65.56 84 PRO A O 1
ATOM 683 N N . TRP A 1 85 ? -4.219 -7.507 -6.149 1.00 73.44 85 TRP A N 1
ATOM 684 C CA . TRP A 1 85 ? -5.359 -6.746 -6.665 1.00 73.44 85 TRP A CA 1
ATOM 685 C C . TRP A 1 85 ? -6.334 -6.295 -5.579 1.00 73.44 85 TRP A C 1
ATOM 687 O O . TRP A 1 85 ? -6.640 -5.113 -5.487 1.00 73.44 85 TRP A O 1
ATOM 697 N N . GLY A 1 86 ? -6.738 -7.186 -4.682 1.00 76.06 86 GLY A N 1
ATOM 698 C CA . GLY A 1 86 ? -7.671 -6.867 -3.609 1.00 76.06 86 GLY A CA 1
ATOM 699 C C . GLY A 1 86 ? -7.198 -5.804 -2.638 1.00 76.06 86 GLY A C 1
ATOM 700 O O . GLY A 1 86 ? -7.926 -4.871 -2.304 1.00 76.06 86 GLY A O 1
ATOM 701 N N . VAL A 1 87 ? -5.945 -5.927 -2.202 1.00 81.88 87 VAL A N 1
ATOM 702 C CA . VAL A 1 87 ? -5.337 -4.948 -1.298 1.00 81.88 87 VAL A CA 1
ATOM 703 C C . VAL A 1 87 ? -5.185 -3.602 -1.997 1.00 81.88 87 VAL A C 1
ATOM 705 O O . VAL A 1 87 ? -5.445 -2.573 -1.378 1.00 81.88 87 VAL A O 1
ATOM 708 N N . ALA A 1 88 ? -4.827 -3.592 -3.285 1.00 83.44 88 ALA A N 1
ATOM 709 C CA . ALA A 1 88 ? -4.753 -2.359 -4.060 1.00 83.44 88 ALA A CA 1
ATOM 710 C C . ALA A 1 88 ? -6.107 -1.632 -4.106 1.00 83.44 88 ALA A C 1
ATOM 712 O O . ALA A 1 88 ? -6.145 -0.422 -3.902 1.00 83.44 88 ALA A O 1
ATOM 713 N N . MET A 1 89 ? -7.214 -2.357 -4.289 1.00 83.19 89 MET A N 1
ATOM 714 C CA . MET A 1 89 ? -8.561 -1.771 -4.310 1.00 83.19 89 MET A CA 1
ATOM 715 C C . MET A 1 89 ? -8.956 -1.166 -2.958 1.00 83.19 89 MET A C 1
ATOM 717 O O . MET A 1 89 ? -9.443 -0.039 -2.911 1.00 83.19 89 MET A O 1
ATOM 721 N N . ILE A 1 90 ? -8.660 -1.859 -1.850 1.00 85.56 90 ILE A N 1
ATOM 722 C CA . ILE A 1 90 ? -8.855 -1.323 -0.490 1.00 85.56 90 ILE A CA 1
ATOM 723 C C . ILE A 1 90 ? -8.040 -0.042 -0.290 1.00 85.56 90 ILE A C 1
ATOM 725 O O . ILE A 1 90 ? -8.557 0.949 0.222 1.00 85.56 90 ILE A O 1
ATOM 729 N N . ILE A 1 91 ? -6.766 -0.045 -0.693 1.00 88.69 91 ILE A N 1
ATOM 730 C CA . ILE A 1 91 ? -5.891 1.125 -0.563 1.00 88.69 91 ILE A CA 1
ATOM 731 C C . ILE A 1 91 ? -6.449 2.304 -1.360 1.00 88.69 91 ILE A C 1
ATOM 733 O O . ILE A 1 91 ? -6.483 3.418 -0.846 1.00 88.69 91 ILE A O 1
ATOM 737 N N . ILE A 1 92 ? -6.897 2.070 -2.590 1.00 87.25 92 ILE A N 1
ATOM 738 C CA . ILE A 1 92 ? -7.451 3.106 -3.459 1.00 87.25 92 ILE A CA 1
ATOM 739 C C . ILE A 1 92 ? -8.714 3.728 -2.852 1.00 87.25 92 ILE A C 1
ATOM 741 O O . ILE A 1 92 ? -8.804 4.955 -2.787 1.00 87.25 92 ILE A O 1
ATOM 745 N N . ASP A 1 93 ? -9.649 2.929 -2.339 1.00 86.19 93 ASP A N 1
ATOM 746 C CA . ASP A 1 93 ? -10.852 3.480 -1.705 1.00 86.19 93 ASP A CA 1
ATOM 747 C C . ASP A 1 93 ? -10.536 4.234 -0.405 1.00 86.19 93 ASP A C 1
ATOM 749 O O . ASP A 1 93 ? -11.061 5.326 -0.178 1.00 86.19 93 ASP A O 1
ATOM 753 N N . LEU A 1 94 ? -9.572 3.758 0.388 1.00 88.88 94 LEU A N 1
ATOM 754 C CA . LEU A 1 94 ? -9.063 4.506 1.541 1.00 88.88 94 LEU A CA 1
ATOM 755 C C . LEU A 1 94 ? -8.427 5.844 1.129 1.00 88.88 94 LEU A C 1
ATOM 757 O O . LEU A 1 94 ? -8.661 6.862 1.784 1.00 88.88 94 LEU A O 1
ATOM 761 N N . LEU A 1 95 ? -7.658 5.880 0.035 1.00 90.75 95 LEU A N 1
ATOM 762 C CA . LEU A 1 95 ? -7.086 7.122 -0.498 1.00 90.75 95 LEU A CA 1
ATOM 763 C C . LEU A 1 95 ? -8.184 8.119 -0.900 1.00 90.75 95 LEU A C 1
ATOM 765 O O . LEU A 1 95 ? -8.060 9.305 -0.582 1.00 90.75 95 LEU A O 1
ATOM 769 N N . ARG A 1 96 ? -9.274 7.650 -1.526 1.00 86.19 96 ARG A N 1
ATOM 770 C CA . ARG A 1 96 ? -10.438 8.477 -1.910 1.00 86.19 96 ARG A CA 1
ATOM 771 C C . ARG A 1 96 ? -11.147 9.084 -0.703 1.00 86.19 96 ARG A C 1
ATOM 773 O O . ARG A 1 96 ? -11.549 10.242 -0.753 1.00 86.19 96 ARG A O 1
ATOM 780 N N . GLN A 1 97 ? -11.243 8.334 0.389 1.00 86.31 97 GLN A N 1
ATOM 781 C CA . GLN A 1 97 ? -11.826 8.797 1.652 1.00 86.31 97 GLN A CA 1
ATOM 782 C C . GLN A 1 97 ? -10.888 9.717 2.458 1.00 86.31 97 GLN A C 1
ATOM 784 O O . GLN A 1 97 ? -11.257 10.233 3.515 1.00 86.31 97 GLN A O 1
ATOM 789 N N . GLY A 1 98 ? -9.663 9.950 1.974 1.00 90.00 98 GLY A N 1
ATOM 790 C CA . GLY A 1 98 ? -8.691 10.809 2.642 1.00 90.00 98 GLY A CA 1
ATOM 791 C C . GLY A 1 98 ? -7.889 10.103 3.735 1.00 90.00 98 GLY A C 1
ATOM 792 O O . GLY A 1 98 ? -7.340 10.771 4.611 1.00 90.00 98 GLY A O 1
ATOM 793 N N . TYR A 1 99 ? -7.748 8.782 3.669 1.00 92.50 99 TYR A N 1
ATOM 794 C CA . TYR A 1 99 ? -6.788 8.020 4.467 1.00 92.50 99 TYR A CA 1
ATOM 795 C C . TYR A 1 99 ? -5.456 7.857 3.716 1.00 92.50 99 TYR A C 1
ATOM 797 O O . TYR A 1 99 ? -5.340 8.135 2.525 1.00 92.50 99 TYR A O 1
ATOM 805 N N . LEU A 1 100 ? -4.401 7.502 4.444 1.00 95.25 100 LEU A N 1
ATOM 806 C CA . LEU A 1 100 ? -3.072 7.138 3.948 1.00 95.25 100 LEU A CA 1
ATOM 807 C C . LEU A 1 100 ? -2.681 5.835 4.659 1.00 95.25 100 LEU A C 1
ATOM 809 O O . LEU A 1 100 ? -2.021 5.889 5.698 1.00 95.25 100 LEU A O 1
ATOM 813 N N . PRO A 1 101 ? -3.157 4.675 4.180 1.00 93.69 101 PRO A N 1
ATOM 814 C CA . PRO A 1 101 ? -3.057 3.437 4.939 1.00 93.69 101 PRO A CA 1
ATOM 815 C C . PRO A 1 101 ? -1.611 2.969 5.117 1.00 93.69 101 PRO A C 1
ATOM 817 O O . PRO A 1 101 ? -0.732 3.258 4.306 1.00 93.69 101 PRO A O 1
ATOM 820 N N . ASN A 1 102 ? -1.374 2.203 6.179 1.00 94.62 102 ASN A N 1
ATOM 821 C CA . ASN A 1 102 ? -0.180 1.371 6.303 1.00 94.62 102 ASN A CA 1
ATOM 822 C C . ASN A 1 102 ? -0.518 -0.036 5.801 1.00 94.62 102 ASN A C 1
ATOM 824 O O . ASN A 1 102 ? -1.622 -0.521 6.036 1.00 94.62 102 ASN A O 1
ATOM 828 N N . PHE A 1 103 ? 0.426 -0.709 5.152 1.00 91.19 103 PHE A N 1
ATOM 829 C CA . PHE A 1 103 ? 0.241 -2.063 4.636 1.00 91.19 103 PHE A CA 1
ATOM 830 C C . PHE A 1 103 ? 1.310 -2.996 5.211 1.00 91.19 103 PHE A C 1
ATOM 832 O O . PHE A 1 103 ? 2.491 -2.849 4.928 1.00 91.19 103 PHE A O 1
ATOM 839 N N . LEU A 1 104 ? 0.915 -3.956 6.038 1.00 90.25 104 LEU A N 1
ATOM 840 C CA . LEU A 1 104 ? 1.812 -4.907 6.682 1.00 90.25 104 LEU A CA 1
ATOM 841 C C . LEU A 1 104 ? 1.903 -6.193 5.859 1.00 90.25 104 LEU A C 1
ATOM 843 O O . LEU A 1 104 ? 0.894 -6.860 5.624 1.00 90.25 104 LEU A O 1
ATOM 847 N N . GLY A 1 105 ? 3.122 -6.561 5.464 1.00 86.62 105 GLY A N 1
ATOM 848 C CA . GLY A 1 105 ? 3.374 -7.753 4.653 1.00 86.62 105 GLY A CA 1
ATOM 849 C C . GLY A 1 105 ? 4.693 -8.458 4.970 1.00 86.62 105 GLY A C 1
ATOM 850 O O . GLY A 1 105 ? 5.432 -8.083 5.882 1.00 86.62 105 GLY A O 1
ATOM 851 N N . ALA A 1 106 ? 4.988 -9.513 4.209 1.00 84.31 106 ALA A N 1
ATOM 852 C CA . ALA A 1 106 ? 6.219 -10.284 4.362 1.00 84.31 106 ALA A CA 1
ATOM 853 C C . ALA A 1 106 ? 7.451 -9.425 4.047 1.00 84.31 106 ALA A C 1
ATOM 855 O O . ALA A 1 106 ? 7.503 -8.809 2.986 1.00 84.31 106 ALA A O 1
ATOM 856 N N . SER A 1 107 ? 8.466 -9.453 4.921 1.00 86.50 107 SER A N 1
ATOM 857 C CA . SER A 1 107 ? 9.681 -8.625 4.821 1.00 86.50 107 SER A CA 1
ATOM 858 C C . SER A 1 107 ? 10.364 -8.684 3.450 1.00 86.50 107 SER A C 1
ATOM 860 O O . SER A 1 107 ? 10.854 -7.656 2.981 1.00 86.50 107 SER A O 1
ATOM 862 N N . VAL A 1 108 ? 10.323 -9.846 2.785 1.00 85.31 108 VAL A N 1
ATOM 863 C CA . VAL A 1 108 ? 10.879 -10.062 1.440 1.00 85.31 108 VAL A CA 1
ATOM 864 C C . VAL A 1 108 ? 10.286 -9.128 0.381 1.00 85.31 108 VAL A C 1
ATOM 866 O O . VAL A 1 108 ? 11.014 -8.694 -0.505 1.00 85.31 108 VAL A O 1
ATOM 869 N N . LEU A 1 109 ? 9.010 -8.734 0.492 1.00 84.50 109 LEU A N 1
ATOM 870 C CA . LEU A 1 109 ? 8.379 -7.805 -0.454 1.00 84.50 109 LEU A CA 1
ATOM 871 C C . LEU A 1 109 ? 9.087 -6.446 -0.456 1.00 84.50 109 LEU A C 1
ATOM 873 O O . LEU A 1 109 ? 9.251 -5.817 -1.497 1.00 84.50 109 LEU A O 1
ATOM 877 N N . GLY A 1 110 ? 9.563 -6.021 0.715 1.00 85.69 110 GLY A N 1
ATOM 878 C CA . GLY A 1 110 ? 10.310 -4.780 0.887 1.00 85.69 110 GLY A CA 1
ATOM 879 C C . GLY A 1 110 ? 11.760 -4.829 0.413 1.00 85.69 110 GLY A C 1
ATOM 880 O O . GLY A 1 110 ? 12.393 -3.773 0.429 1.00 85.69 110 GLY A O 1
ATOM 881 N N . ALA A 1 111 ? 12.269 -6.012 0.056 1.00 86.44 111 ALA A N 1
ATOM 882 C CA . ALA A 1 111 ? 13.617 -6.237 -0.465 1.00 86.44 111 ALA A CA 1
ATOM 883 C C . ALA A 1 111 ? 13.645 -6.374 -1.999 1.00 86.44 111 ALA A C 1
ATOM 885 O O . ALA A 1 111 ? 14.722 -6.402 -2.589 1.00 86.44 111 ALA A O 1
ATOM 886 N N . LEU A 1 112 ? 12.480 -6.454 -2.653 1.00 88.00 112 LEU A N 1
ATOM 887 C CA . LEU A 1 112 ? 12.397 -6.520 -4.109 1.00 88.00 112 LEU A CA 1
ATOM 888 C C . LEU A 1 112 ? 12.816 -5.172 -4.730 1.00 88.00 112 LEU A C 1
ATOM 890 O O . LEU A 1 112 ? 12.235 -4.146 -4.359 1.00 88.00 112 LEU A O 1
ATOM 894 N N . PRO A 1 113 ? 13.760 -5.149 -5.692 1.00 86.06 113 PRO A N 1
ATOM 895 C CA . PRO A 1 113 ? 14.138 -3.923 -6.393 1.00 86.06 113 PRO A CA 1
ATOM 896 C C . PRO A 1 113 ? 12.934 -3.325 -7.113 1.00 86.06 113 PRO A C 1
ATOM 898 O O . PRO A 1 113 ? 12.173 -4.068 -7.736 1.00 86.06 113 PRO A O 1
ATOM 901 N N . ILE A 1 114 ? 12.774 -2.001 -7.057 1.00 87.38 114 ILE A N 1
ATOM 902 C CA . ILE A 1 114 ? 11.670 -1.228 -7.655 1.00 87.38 114 ILE A CA 1
ATOM 903 C C . ILE A 1 114 ? 10.300 -1.549 -7.027 1.00 87.38 114 ILE A C 1
ATOM 905 O O . ILE A 1 114 ? 9.629 -0.657 -6.508 1.00 87.38 114 ILE A O 1
ATOM 909 N N . ALA A 1 115 ? 9.879 -2.814 -7.014 1.00 86.81 115 ALA A N 1
ATOM 910 C CA . ALA A 1 115 ? 8.614 -3.262 -6.442 1.00 86.81 115 ALA A CA 1
ATOM 911 C C . ALA A 1 115 ? 8.506 -2.934 -4.945 1.00 86.81 115 ALA A C 1
ATOM 913 O O . ALA A 1 115 ? 7.479 -2.422 -4.506 1.00 86.81 115 ALA A O 1
ATOM 914 N N . GLY A 1 116 ? 9.571 -3.139 -4.164 1.00 89.44 116 GLY A N 1
ATOM 915 C CA . GLY A 1 116 ? 9.594 -2.787 -2.744 1.00 89.44 116 GLY A CA 1
ATOM 916 C C . GLY A 1 116 ? 9.419 -1.285 -2.512 1.00 89.44 116 GLY A C 1
ATOM 917 O O . GLY A 1 116 ? 8.706 -0.881 -1.593 1.00 89.44 116 GLY A O 1
ATOM 918 N N . ARG A 1 117 ? 9.999 -0.444 -3.377 1.00 90.25 117 ARG A N 1
ATOM 919 C CA . ARG A 1 117 ? 9.807 1.012 -3.339 1.00 90.25 117 ARG A CA 1
ATOM 920 C C . ARG A 1 117 ? 8.375 1.400 -3.681 1.00 90.25 117 ARG A C 1
ATOM 922 O O . ARG A 1 117 ? 7.790 2.202 -2.957 1.00 90.25 117 ARG A O 1
ATOM 929 N N . LEU A 1 118 ? 7.807 0.816 -4.736 1.00 88.94 118 LEU A N 1
ATOM 930 C CA . LEU A 1 118 ? 6.410 1.033 -5.117 1.00 88.94 118 LEU A CA 1
ATOM 931 C C . LEU A 1 118 ? 5.472 0.659 -3.968 1.00 88.94 118 LEU A C 1
ATOM 933 O O . LEU A 1 118 ? 4.663 1.479 -3.549 1.00 88.94 118 LEU A O 1
ATOM 937 N N . LEU A 1 119 ? 5.640 -0.523 -3.375 1.00 90.12 119 LEU A N 1
ATOM 938 C CA . LEU A 1 119 ? 4.856 -0.953 -2.216 1.00 90.12 119 LEU A CA 1
ATOM 939 C C . LEU A 1 119 ? 4.976 0.030 -1.042 1.00 90.12 119 LEU A C 1
ATOM 941 O O . LEU A 1 119 ? 3.984 0.342 -0.385 1.00 90.12 119 LEU A O 1
ATOM 945 N N . ARG A 1 120 ? 6.173 0.564 -0.781 1.00 91.50 120 ARG A N 1
ATOM 946 C CA . ARG A 1 120 ? 6.386 1.556 0.285 1.00 91.50 120 ARG A CA 1
ATOM 947 C C . ARG A 1 120 ? 5.759 2.909 -0.012 1.00 91.50 120 ARG A C 1
ATOM 949 O O . ARG A 1 120 ? 5.314 3.558 0.931 1.00 91.50 120 ARG A O 1
ATOM 956 N N . LEU A 1 121 ? 5.655 3.315 -1.282 1.00 91.62 121 LEU A N 1
ATOM 957 C CA . LEU A 1 121 ? 4.858 4.490 -1.654 1.00 91.62 121 LEU A CA 1
ATOM 958 C C . LEU A 1 121 ? 3.403 4.321 -1.216 1.00 91.62 121 LEU A C 1
ATOM 960 O O . LEU A 1 121 ? 2.818 5.296 -0.756 1.00 91.62 121 LEU A O 1
ATOM 964 N N . PHE A 1 122 ? 2.866 3.098 -1.275 1.00 90.69 122 PHE A N 1
ATOM 965 C CA . PHE A 1 122 ? 1.538 2.721 -0.772 1.00 90.69 122 PHE A CA 1
ATOM 966 C C . PHE A 1 122 ? 1.504 2.389 0.733 1.00 90.69 122 PHE A C 1
ATOM 968 O O . PHE A 1 122 ? 0.516 1.856 1.229 1.00 90.69 122 PHE A O 1
ATOM 975 N N . GLY A 1 123 ? 2.566 2.703 1.484 1.00 92.38 123 GLY A N 1
ATOM 976 C CA . GLY A 1 123 ? 2.601 2.536 2.938 1.00 92.38 123 GLY A CA 1
ATOM 977 C C . GLY A 1 123 ? 3.033 1.156 3.431 1.00 92.38 123 GLY A C 1
ATOM 978 O O . GLY A 1 123 ? 2.802 0.845 4.601 1.00 92.38 123 GLY A O 1
ATOM 979 N N . TYR A 1 124 ? 3.667 0.335 2.588 1.00 92.62 124 TYR A N 1
ATOM 980 C CA . TYR A 1 124 ? 4.192 -0.968 3.003 1.00 92.62 124 TYR A CA 1
ATOM 981 C C . TYR A 1 124 ? 5.177 -0.880 4.179 1.00 92.62 124 TYR A C 1
ATOM 983 O O . TYR A 1 124 ? 6.122 -0.086 4.152 1.00 92.62 124 TYR A O 1
ATOM 991 N N . ARG A 1 125 ? 5.012 -1.784 5.149 1.00 93.31 125 ARG A N 1
ATOM 992 C CA . ARG A 1 125 ? 5.9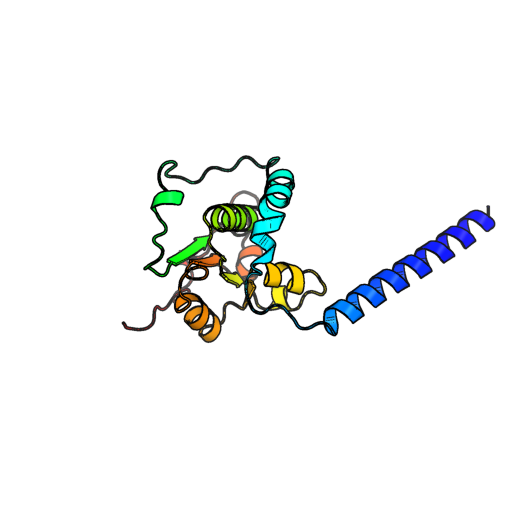03 -2.066 6.276 1.00 93.31 125 ARG A CA 1
ATOM 993 C C . ARG A 1 125 ? 6.035 -3.582 6.485 1.00 93.31 125 ARG A C 1
ATOM 995 O O . ARG A 1 125 ? 5.086 -4.325 6.228 1.00 93.31 125 ARG A O 1
ATOM 1002 N N . PRO A 1 126 ? 7.198 -4.076 6.944 1.00 90.94 126 PRO A N 1
ATOM 1003 C CA . PRO A 1 126 ? 7.325 -5.487 7.276 1.00 90.94 126 PRO A CA 1
ATOM 1004 C C . PRO A 1 126 ? 6.445 -5.802 8.494 1.00 90.94 126 PRO A C 1
ATOM 1006 O O . PRO A 1 126 ? 6.389 -5.020 9.440 1.00 90.94 126 PRO A O 1
ATOM 1009 N N . ALA A 1 127 ? 5.774 -6.951 8.489 1.00 88.56 127 ALA A N 1
ATOM 1010 C CA . ALA A 1 127 ? 4.889 -7.392 9.568 1.00 88.56 127 ALA A CA 1
ATOM 1011 C C . ALA A 1 127 ? 5.666 -7.892 10.809 1.00 88.56 127 ALA A C 1
ATOM 1013 O O . ALA A 1 127 ? 5.492 -9.025 11.253 1.00 88.56 127 ALA A O 1
ATOM 1014 N N . THR A 1 128 ? 6.565 -7.066 11.352 1.00 88.06 128 THR A N 1
ATOM 1015 C CA . THR A 1 128 ? 7.265 -7.325 12.621 1.00 88.06 128 THR A CA 1
ATOM 1016 C C . THR A 1 128 ? 6.470 -6.735 13.791 1.00 88.06 128 THR A C 1
ATOM 1018 O O . THR A 1 128 ? 5.768 -5.742 13.596 1.00 88.06 128 THR A O 1
ATOM 1021 N N . PRO A 1 129 ? 6.587 -7.267 15.024 1.00 86.12 129 PRO A N 1
ATOM 1022 C CA . PRO A 1 129 ? 5.841 -6.744 16.174 1.00 86.12 129 PRO A CA 1
ATOM 1023 C C . PRO A 1 129 ? 6.023 -5.235 16.405 1.00 86.12 129 PRO A C 1
ATOM 1025 O O . PRO A 1 129 ? 5.051 -4.529 16.662 1.00 86.12 129 PRO A O 1
ATOM 1028 N N . GLY A 1 130 ? 7.252 -4.728 16.253 1.00 90.50 130 GLY A N 1
ATOM 1029 C CA . GLY A 1 130 ? 7.552 -3.303 16.421 1.00 90.50 130 GLY A CA 1
ATOM 1030 C C . GLY A 1 130 ? 6.904 -2.420 15.353 1.00 90.50 130 GLY A C 1
ATOM 1031 O O . GLY A 1 130 ? 6.327 -1.385 15.674 1.00 90.50 130 GLY A O 1
ATOM 1032 N N . GLU A 1 131 ? 6.936 -2.840 14.087 1.00 91.69 131 GLU A N 1
ATOM 1033 C CA . GLU A 1 131 ? 6.312 -2.080 12.998 1.00 91.69 131 GLU A CA 1
ATOM 1034 C C . GLU A 1 131 ? 4.783 -2.169 13.042 1.00 91.69 131 GLU A C 1
ATOM 1036 O O . GLU A 1 131 ? 4.115 -1.178 12.756 1.00 91.69 131 GLU A O 1
ATOM 1041 N N . VAL A 1 132 ? 4.222 -3.308 13.468 1.00 90.94 132 VAL A N 1
ATOM 1042 C CA . VAL A 1 132 ? 2.781 -3.461 13.729 1.00 90.94 132 VAL A CA 1
ATOM 1043 C C . VAL A 1 132 ? 2.338 -2.456 14.791 1.00 90.94 132 VAL A C 1
ATOM 1045 O O . VAL A 1 132 ? 1.446 -1.652 14.527 1.00 90.94 132 VAL A O 1
ATOM 1048 N N . ALA A 1 133 ? 2.991 -2.445 15.959 1.00 91.56 133 ALA A N 1
ATOM 1049 C CA . ALA A 1 133 ? 2.675 -1.506 17.034 1.00 91.56 133 ALA A CA 1
ATOM 1050 C C . ALA A 1 133 ? 2.807 -0.049 16.566 1.00 91.56 133 ALA A C 1
ATOM 1052 O O . ALA A 1 133 ? 1.896 0.755 16.763 1.00 91.56 133 ALA A O 1
ATOM 1053 N N . ARG A 1 134 ? 3.895 0.269 15.853 1.00 93.56 134 ARG A N 1
ATOM 1054 C CA . ARG A 1 134 ? 4.131 1.604 15.295 1.00 93.56 134 ARG A CA 1
ATOM 1055 C C . ARG A 1 134 ? 3.036 2.033 14.320 1.00 93.56 134 ARG A C 1
ATOM 1057 O O . ARG A 1 134 ? 2.633 3.189 14.351 1.00 93.56 134 ARG A O 1
ATOM 1064 N N . CYS A 1 135 ? 2.565 1.143 13.445 1.00 94.31 135 CYS A N 1
ATOM 1065 C CA . CYS A 1 135 ? 1.496 1.455 12.492 1.00 94.31 135 CYS A CA 1
ATOM 1066 C C . CYS A 1 135 ? 0.146 1.660 13.191 1.00 94.31 135 CYS A C 1
ATOM 1068 O O . CYS A 1 135 ? -0.588 2.578 12.831 1.00 94.31 135 CYS A O 1
ATOM 1070 N N . LEU A 1 136 ? -0.155 0.860 14.218 1.00 93.44 136 LEU A N 1
ATOM 1071 C CA . LEU A 1 136 ? -1.400 0.966 14.983 1.00 93.44 136 LEU A CA 1
ATOM 1072 C C . LEU A 1 136 ? -1.495 2.247 15.819 1.00 93.44 136 LEU A C 1
ATOM 1074 O O . LEU A 1 136 ? -2.599 2.696 16.093 1.00 93.44 136 LEU A O 1
ATOM 1078 N N . GLN A 1 137 ? -0.368 2.861 16.179 1.00 93.88 137 GLN A N 1
ATOM 1079 C CA . GLN A 1 137 ? -0.330 4.109 16.952 1.00 93.88 137 GLN A CA 1
ATOM 1080 C C . GLN A 1 137 ? -0.429 5.379 16.091 1.00 93.88 137 GLN A C 1
ATOM 1082 O O . GLN A 1 137 ? -0.493 6.485 16.627 1.00 93.88 137 GLN A O 1
ATOM 1087 N N . LYS A 1 138 ? -0.427 5.272 14.756 1.00 94.50 138 LYS A N 1
ATOM 1088 C CA . LYS A 1 138 ? -0.427 6.461 13.893 1.00 94.50 138 LYS A CA 1
ATOM 1089 C C . LYS A 1 138 ? -1.790 7.163 13.896 1.00 94.50 138 LYS A C 1
ATOM 1091 O O . LYS A 1 138 ? -2.802 6.492 13.695 1.00 94.50 138 LYS A O 1
ATOM 1096 N N . PRO A 1 139 ? -1.846 8.497 14.053 1.00 95.69 139 PRO A N 1
ATOM 1097 C CA . PRO A 1 139 ? -3.095 9.249 13.972 1.00 95.69 139 PRO A CA 1
ATOM 1098 C C . PRO A 1 139 ? -3.575 9.392 12.521 1.00 95.69 139 PRO A C 1
ATOM 1100 O O . PRO A 1 139 ? -2.846 9.095 11.567 1.00 95.69 139 PRO A O 1
ATOM 1103 N N . TYR A 1 140 ? -4.802 9.887 12.339 1.00 94.56 140 TYR A N 1
ATOM 1104 C CA . TYR A 1 140 ? -5.317 10.271 11.023 1.00 94.56 140 TYR A CA 1
ATOM 1105 C C . TYR A 1 140 ? -4.347 11.247 10.322 1.00 94.56 140 TYR A C 1
ATOM 1107 O O . TYR A 1 140 ? -3.826 12.155 10.971 1.00 94.56 140 TYR A O 1
ATOM 1115 N N . PRO A 1 141 ? -4.074 11.086 9.011 1.00 94.88 141 PRO A N 1
ATOM 1116 C CA . PRO A 1 141 ? -4.727 10.180 8.057 1.00 94.88 141 PRO A CA 1
ATOM 1117 C C . PRO A 1 141 ? -4.183 8.744 8.003 1.00 94.88 141 PRO A C 1
ATOM 1119 O O . PRO A 1 141 ? -4.620 7.967 7.161 1.00 94.88 141 PRO A O 1
ATOM 1122 N N . ARG A 1 142 ? -3.227 8.374 8.858 1.00 95.50 142 ARG A N 1
ATOM 1123 C CA . ARG A 1 142 ? -2.521 7.079 8.824 1.00 95.50 142 ARG A CA 1
ATOM 1124 C C . ARG A 1 142 ? -3.011 6.086 9.877 1.00 95.50 142 ARG A C 1
ATOM 1126 O O . ARG A 1 142 ? -2.313 5.127 10.186 1.00 95.50 142 ARG A O 1
ATOM 1133 N N . ASN A 1 143 ? -4.209 6.304 10.404 1.00 94.94 143 ASN A N 1
ATOM 1134 C CA . ASN A 1 143 ? -4.845 5.510 11.457 1.00 94.94 143 ASN A CA 1
ATOM 1135 C C . ASN A 1 143 ? -5.485 4.201 10.969 1.00 94.94 143 ASN A C 1
ATOM 1137 O O . ASN A 1 143 ? -6.127 3.509 11.754 1.00 94.94 143 ASN A O 1
ATOM 1141 N N . VAL A 1 144 ? -5.311 3.846 9.695 1.00 94.56 144 VAL A N 1
ATOM 1142 C CA . VAL A 1 144 ? -5.775 2.578 9.124 1.00 94.56 144 VAL A CA 1
ATOM 1143 C C . VAL A 1 144 ? -4.564 1.739 8.738 1.00 94.56 144 VAL A C 1
ATOM 1145 O O . VAL A 1 144 ? -3.703 2.174 7.973 1.00 94.56 144 VAL A O 1
ATOM 1148 N N . THR A 1 145 ? -4.494 0.528 9.278 1.00 94.56 145 THR A N 1
ATOM 1149 C CA . THR A 1 145 ? -3.424 -0.433 9.010 1.00 94.56 145 THR A CA 1
ATOM 1150 C C . THR A 1 145 ? -4.016 -1.703 8.423 1.00 94.56 145 THR A C 1
ATOM 1152 O O . THR A 1 145 ? -4.845 -2.352 9.047 1.00 94.56 145 THR A O 1
ATOM 1155 N N . ILE A 1 146 ? -3.587 -2.068 7.223 1.00 91.81 146 ILE A N 1
ATOM 1156 C CA . ILE A 1 146 ? -3.974 -3.292 6.529 1.00 91.81 146 ILE A CA 1
ATOM 1157 C C . ILE A 1 146 ? -2.935 -4.360 6.842 1.00 91.81 146 ILE A C 1
ATOM 1159 O O . ILE A 1 146 ? -1.738 -4.099 6.768 1.00 91.81 146 ILE A O 1
ATOM 1163 N N . ILE A 1 147 ? -3.375 -5.570 7.149 1.00 87.75 147 ILE A N 1
ATOM 1164 C CA . ILE A 1 147 ? -2.536 -6.758 7.239 1.00 87.75 147 ILE A CA 1
ATOM 1165 C C . ILE A 1 147 ? -3.157 -7.856 6.386 1.00 87.75 147 ILE A C 1
ATOM 1167 O O . ILE A 1 147 ? -4.375 -8.008 6.342 1.00 87.75 147 ILE A O 1
ATOM 1171 N N . VAL A 1 148 ? -2.320 -8.638 5.717 1.00 79.56 148 VAL A N 1
ATOM 1172 C CA . VAL A 1 148 ? -2.758 -9.818 4.964 1.00 79.56 148 VAL A CA 1
ATOM 1173 C C . VAL A 1 148 ? -2.371 -11.048 5.795 1.00 79.56 148 VAL A C 1
ATOM 1175 O O . VAL A 1 148 ? -1.209 -11.463 5.772 1.00 79.56 148 VAL A O 1
ATOM 1178 N N . PRO A 1 149 ? -3.280 -11.567 6.650 1.00 71.44 149 PRO A N 1
ATOM 1179 C CA . PRO A 1 149 ? -2.972 -12.582 7.646 1.00 71.44 149 PRO A CA 1
ATOM 1180 C C . PRO A 1 149 ? -2.672 -13.953 7.072 1.00 71.44 149 PRO A C 1
ATOM 1182 O O . PRO A 1 149 ? -3.574 -14.683 6.695 1.00 71.44 149 PRO A O 1
ATOM 1185 N N . GLY A 1 150 ? -1.392 -14.291 7.014 1.00 66.12 150 GLY A N 1
ATOM 1186 C CA . GLY A 1 150 ? -0.919 -15.555 6.466 1.00 66.12 150 GLY A CA 1
ATOM 1187 C C . GLY A 1 150 ? 0.395 -15.336 5.737 1.00 66.12 150 GLY A C 1
ATOM 1188 O O . GLY A 1 150 ? 0.604 -14.343 5.045 1.00 66.12 150 GLY A O 1
ATOM 1189 N N . GLY A 1 151 ? 1.362 -16.194 6.023 1.00 64.75 151 GLY A N 1
ATOM 1190 C CA . GLY A 1 151 ? 2.707 -16.041 5.472 1.00 64.75 151 GLY A CA 1
ATOM 1191 C C . GLY A 1 151 ? 2.815 -16.630 4.070 1.00 64.75 151 GLY A C 1
ATOM 1192 O O . GLY A 1 151 ? 1.924 -17.336 3.615 1.00 64.75 151 GLY A O 1
ATOM 1193 N N . ILE A 1 152 ? 3.993 -16.488 3.462 1.00 64.81 152 ILE A N 1
ATOM 1194 C CA . ILE A 1 152 ? 4.399 -17.240 2.259 1.00 64.81 152 ILE A CA 1
ATOM 1195 C C . ILE A 1 152 ? 4.115 -18.747 2.409 1.00 64.81 152 ILE A C 1
ATOM 1197 O O . ILE A 1 152 ? 3.734 -19.409 1.454 1.00 64.81 152 ILE A O 1
ATOM 1201 N N . LYS A 1 153 ? 4.220 -19.285 3.633 1.00 63.69 153 LYS A N 1
ATOM 1202 C CA . LYS A 1 153 ? 3.881 -20.679 3.953 1.00 63.69 153 LYS A CA 1
ATOM 1203 C C . LYS A 1 153 ? 2.454 -21.076 3.540 1.00 63.69 153 LYS A C 1
ATOM 1205 O O . LYS A 1 153 ? 2.253 -22.213 3.145 1.00 63.69 153 LYS A O 1
ATOM 1210 N N . GLU A 1 154 ? 1.483 -20.167 3.613 1.00 66.12 154 GLU A N 1
ATOM 1211 C CA . GLU A 1 154 ? 0.086 -20.461 3.251 1.00 66.12 154 GLU A CA 1
ATOM 1212 C C . GLU A 1 154 ? -0.128 -20.498 1.741 1.00 66.12 154 GLU A C 1
ATOM 1214 O O . GLU A 1 154 ? -0.955 -21.273 1.272 1.00 66.12 154 GLU A O 1
ATOM 1219 N N . MET A 1 155 ? 0.708 -19.794 0.968 1.00 63.75 155 MET A N 1
ATOM 1220 C CA . MET A 1 155 ? 0.737 -19.938 -0.492 1.00 63.75 155 MET A CA 1
ATOM 1221 C C . MET A 1 155 ? 1.135 -21.356 -0.928 1.00 63.75 155 MET A C 1
ATOM 1223 O O . MET A 1 155 ? 0.802 -21.777 -2.029 1.00 63.75 155 MET A O 1
ATOM 1227 N N . PHE A 1 156 ? 1.826 -22.116 -0.072 1.00 66.50 156 PHE A N 1
ATOM 1228 C CA . PHE A 1 156 ? 2.164 -23.519 -0.330 1.00 66.50 156 PHE A CA 1
ATOM 1229 C C . PHE A 1 156 ? 1.103 -24.508 0.175 1.00 66.50 156 PHE A C 1
ATOM 1231 O O . PHE A 1 156 ? 1.207 -25.698 -0.106 1.00 66.50 156 PHE A O 1
ATOM 1238 N N . CYS A 1 157 ? 0.074 -24.037 0.885 1.00 64.69 157 CYS A N 1
ATOM 1239 C CA . CYS A 1 157 ? -1.057 -24.854 1.337 1.00 64.69 157 CYS A CA 1
ATOM 1240 C C . CYS A 1 157 ? -2.255 -24.801 0.369 1.00 64.69 157 CYS A C 1
ATOM 1242 O O . CYS A 1 157 ? -3.342 -25.267 0.713 1.00 64.69 157 CYS A O 1
ATOM 1244 N N . ILE A 1 158 ? -2.072 -24.229 -0.826 1.00 62.69 158 ILE A N 1
ATOM 1245 C CA . ILE A 1 158 ? -3.114 -24.111 -1.849 1.00 62.69 158 ILE A CA 1
ATOM 1246 C C . ILE A 1 158 ? -3.477 -25.509 -2.357 1.00 62.69 158 ILE A C 1
ATOM 1248 O O . ILE A 1 158 ? -2.646 -26.218 -2.930 1.00 62.69 158 ILE A O 1
ATOM 1252 N N . ARG A 1 159 ? -4.742 -25.895 -2.185 1.00 67.75 159 ARG A N 1
ATOM 1253 C CA . ARG A 1 159 ? -5.326 -27.007 -2.933 1.00 67.75 159 ARG A CA 1
ATOM 1254 C C . ARG A 1 159 ? -5.907 -26.468 -4.234 1.00 67.75 159 ARG A C 1
ATOM 1256 O O . ARG A 1 159 ? -6.368 -25.334 -4.290 1.00 67.75 159 ARG A O 1
ATOM 1263 N N . ARG A 1 160 ? -5.908 -27.288 -5.289 1.00 66.75 160 ARG A N 1
ATOM 1264 C CA . ARG A 1 160 ? -6.408 -26.881 -6.618 1.00 66.75 160 ARG A CA 1
ATOM 1265 C C . ARG A 1 160 ? -7.875 -26.442 -6.614 1.00 66.75 160 ARG A C 1
ATOM 1267 O O . ARG A 1 160 ? -8.281 -25.729 -7.521 1.00 66.75 160 ARG A O 1
ATOM 1274 N N . ASP A 1 161 ? -8.649 -26.892 -5.635 1.00 73.62 161 ASP A N 1
ATOM 1275 C CA . ASP A 1 161 ? -10.091 -26.696 -5.544 1.00 73.62 161 ASP A CA 1
ATOM 1276 C C . ASP A 1 161 ? -10.518 -25.663 -4.494 1.00 73.62 161 ASP A C 1
ATOM 1278 O O . ASP A 1 161 ? -11.643 -25.174 -4.558 1.00 73.62 161 ASP A O 1
ATOM 1282 N N . VAL A 1 162 ? -9.644 -25.313 -3.543 1.00 65.81 162 VAL A N 1
ATOM 1283 C CA . VAL A 1 162 ? -9.967 -24.385 -2.453 1.00 65.81 162 VAL A CA 1
ATOM 1284 C C . VAL A 1 162 ? -8.744 -23.599 -1.992 1.00 65.81 162 VAL A C 1
ATOM 1286 O O . VAL A 1 162 ? -7.666 -24.154 -1.756 1.00 65.81 162 VAL A O 1
ATOM 1289 N N . GLU A 1 163 ? -8.932 -22.298 -1.782 1.00 60.34 163 GLU A N 1
ATOM 1290 C CA . GLU A 1 163 ? -7.970 -21.491 -1.042 1.00 60.34 163 GLU A CA 1
ATOM 1291 C C . GLU A 1 163 ? -8.238 -21.645 0.461 1.00 60.34 163 GLU A C 1
ATOM 1293 O O . GLU A 1 163 ? -9.321 -21.332 0.956 1.00 60.34 163 GLU A O 1
ATOM 1298 N N . LEU A 1 164 ? -7.258 -22.178 1.193 1.00 64.06 164 LEU A N 1
ATOM 1299 C CA . LEU A 1 164 ? -7.370 -22.418 2.628 1.00 64.06 164 LEU A CA 1
ATOM 1300 C C . LEU A 1 164 ? -6.740 -21.260 3.398 1.00 64.06 164 LEU A C 1
ATOM 1302 O O . LEU A 1 164 ? -5.519 -21.113 3.425 1.00 64.06 164 LEU A O 1
ATOM 1306 N N . SER A 1 165 ? -7.572 -20.475 4.083 1.00 64.88 165 SER A N 1
ATOM 1307 C CA . SER A 1 165 ? -7.087 -19.547 5.104 1.00 64.88 165 SER A CA 1
ATOM 1308 C C . SER A 1 165 ? -6.617 -20.354 6.313 1.00 64.88 165 SER A C 1
ATOM 1310 O O . SER A 1 165 ? -7.425 -20.983 6.997 1.00 64.88 165 SER A O 1
ATOM 1312 N N . ALA A 1 166 ? -5.313 -20.349 6.601 1.00 62.97 166 ALA A N 1
ATOM 1313 C CA . ALA A 1 166 ? -4.772 -21.084 7.745 1.00 62.97 166 ALA A CA 1
ATOM 1314 C C . ALA A 1 166 ? -4.850 -20.268 9.048 1.00 62.97 166 ALA A C 1
ATOM 1316 O O . ALA A 1 166 ? -4.170 -20.596 10.026 1.00 62.97 166 ALA A O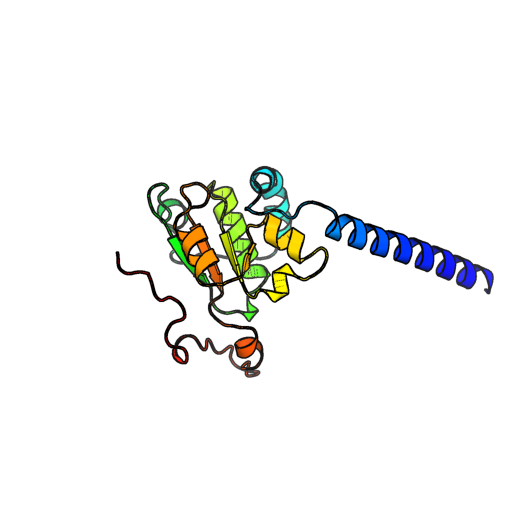 1
ATOM 1317 N N . ALA A 1 167 ? -5.676 -19.214 9.080 1.00 62.59 167 ALA A N 1
ATOM 1318 C CA . ALA A 1 167 ? -5.822 -18.310 10.216 1.00 62.59 167 ALA A CA 1
ATOM 1319 C C . ALA A 1 167 ? -6.168 -19.052 11.520 1.00 62.59 167 ALA A C 1
ATOM 1321 O O . ALA A 1 167 ? -5.642 -18.712 12.577 1.00 62.59 167 ALA A O 1
ATOM 1322 N N . ASN A 1 168 ? -6.982 -20.111 11.444 1.00 60.28 168 ASN A N 1
ATOM 1323 C CA . ASN A 1 168 ? -7.356 -20.951 12.589 1.00 60.28 168 ASN A CA 1
ATOM 1324 C C . ASN A 1 168 ? -6.234 -21.891 13.077 1.00 60.28 168 ASN A C 1
ATOM 1326 O O . ASN A 1 168 ? -6.263 -22.334 14.222 1.00 60.28 168 ASN A O 1
ATOM 1330 N N . THR A 1 169 ? -5.236 -22.192 12.241 1.00 60.00 169 THR A N 1
ATOM 1331 C CA . THR A 1 169 ? -4.115 -23.083 12.595 1.00 60.00 169 THR A CA 1
ATOM 1332 C C . THR A 1 169 ? -2.992 -22.362 13.341 1.00 60.00 169 THR A C 1
ATOM 1334 O O . THR A 1 169 ? -2.078 -23.004 13.862 1.00 60.00 169 THR A O 1
ATOM 1337 N N . ARG A 1 170 ? -3.041 -21.025 13.421 1.00 58.97 170 ARG A N 1
ATOM 1338 C CA . ARG A 1 170 ? -2.018 -20.205 14.079 1.00 58.97 170 ARG A CA 1
ATOM 1339 C C . ARG A 1 170 ? -2.562 -19.536 15.335 1.00 58.97 170 ARG A C 1
ATOM 1341 O O . ARG A 1 170 ? -3.557 -18.823 15.301 1.00 58.97 170 ARG A O 1
ATOM 1348 N N . ARG A 1 171 ? -1.832 -19.676 16.443 1.00 55.53 171 ARG A N 1
ATOM 1349 C CA . ARG A 1 171 ? -2.004 -18.834 17.636 1.00 55.53 171 ARG A CA 1
ATOM 1350 C C . ARG A 1 171 ? -1.074 -17.620 17.532 1.00 55.53 171 ARG A C 1
ATOM 1352 O O . ARG A 1 171 ? 0.081 -17.771 17.149 1.00 55.53 171 ARG A O 1
ATOM 1359 N N . GLY A 1 172 ? -1.562 -16.429 17.887 1.00 54.97 172 GLY A N 1
ATOM 1360 C CA . GLY A 1 172 ? -0.716 -15.242 18.085 1.00 54.97 172 GLY A CA 1
ATOM 1361 C C . GLY A 1 172 ? -0.451 -14.356 16.863 1.00 54.97 172 GLY A C 1
ATOM 1362 O O . GLY A 1 172 ? 0.472 -13.550 16.917 1.00 54.97 172 GLY A O 1
ATOM 1363 N N . PHE A 1 173 ? -1.239 -14.455 15.784 1.00 53.94 173 PHE A N 1
ATOM 1364 C CA . PHE A 1 173 ? -1.066 -13.576 14.614 1.00 53.94 173 PHE A CA 1
ATOM 1365 C C . PHE A 1 173 ? -1.262 -12.085 14.957 1.00 53.94 173 PHE A C 1
ATOM 1367 O O . PHE A 1 173 ? -0.573 -11.224 14.418 1.00 53.94 173 PHE A O 1
ATOM 1374 N N . VAL A 1 174 ? -2.142 -11.791 15.918 1.00 52.81 174 VAL A N 1
ATOM 1375 C CA . VAL A 1 174 ? -2.249 -10.480 16.563 1.00 52.81 174 VAL A CA 1
ATOM 1376 C C . VAL A 1 174 ? -2.381 -10.713 18.063 1.00 52.81 174 VAL A C 1
ATOM 1378 O O . VAL A 1 174 ? -3.437 -11.111 18.546 1.00 52.81 174 VAL A O 1
ATOM 1381 N N . ARG A 1 175 ? -1.300 -10.494 18.815 1.00 53.44 175 ARG A N 1
ATOM 1382 C CA . ARG A 1 175 ? -1.396 -10.273 20.260 1.00 53.44 175 ARG A CA 1
ATOM 1383 C C . ARG A 1 175 ? -1.457 -8.765 20.444 1.00 53.44 175 ARG A C 1
ATOM 1385 O O . ARG A 1 175 ? -0.438 -8.095 20.303 1.00 53.44 175 ARG A O 1
ATOM 1392 N N . LEU A 1 176 ? -2.659 -8.234 20.659 1.00 48.47 176 LEU A N 1
ATOM 1393 C CA . LEU A 1 176 ? -2.800 -6.825 21.009 1.00 48.47 176 LEU A CA 1
ATOM 1394 C C . LEU A 1 176 ? -2.069 -6.603 22.344 1.00 48.47 176 LEU A C 1
ATOM 1396 O O . LEU A 1 176 ? -2.189 -7.454 23.234 1.00 48.47 176 LEU A O 1
ATOM 1400 N N . PRO A 1 177 ? -1.260 -5.538 22.476 1.00 43.47 177 PRO A N 1
ATOM 1401 C CA . PRO A 1 177 ? -0.671 -5.207 23.764 1.00 43.47 177 PRO A CA 1
ATOM 1402 C C . PRO A 1 177 ? -1.797 -4.992 24.792 1.00 43.47 177 PRO A C 1
ATOM 1404 O O . PRO A 1 177 ? -2.880 -4.542 24.406 1.00 43.47 177 PRO A O 1
ATOM 1407 N N . PRO A 1 178 ? -1.582 -5.347 26.072 1.00 47.47 178 PRO A N 1
ATOM 1408 C CA . PRO A 1 178 ? -2.529 -4.999 27.125 1.00 47.47 178 PRO A CA 1
ATOM 1409 C C . PRO A 1 178 ? -2.717 -3.476 27.128 1.00 47.47 178 PRO A C 1
ATOM 1411 O O . PRO A 1 178 ? -1.733 -2.740 27.027 1.00 47.47 178 PRO A O 1
ATOM 1414 N N . GLY A 1 179 ? -3.983 -3.050 27.122 1.00 40.62 179 GLY A N 1
ATOM 1415 C CA . GLY A 1 179 ? -4.383 -1.642 27.136 1.00 40.62 179 GLY A CA 1
ATOM 1416 C C . GLY A 1 179 ? -4.167 -0.976 28.482 1.00 40.62 179 GLY A C 1
ATOM 1417 O O . GLY A 1 179 ? -4.062 -1.710 29.491 1.00 40.62 179 GLY A O 1
#

pLDDT: mean 79.93, std 13.37, range [40.62, 95.69]

Foldseek 3Di:
DVVVVVVVVVVVVVVVVVVVVLLVCQVPDDAAQFQALCCLVCLVVLCVVLVVDDDADPVRPDPLPPDDQAAAEEAADDDPVCPPNVVSVVLSVLSVSQAQEAEEAAVVCCVDRPSNSVVSNSRYDYLDPVVVVVQCPDGPSSRYYYYHQDHVVQVVVDDPVDRDDCNVVDDPSDDDPDD

Organism: NCBI:txid1333877

InterPro domains:
  IPR007130 Diacylglycerol acyltransferase [PF03982] (67-176)